Protein AF-A0A2E5IPC2-F1 (afdb_monomer_lite)

Foldseek 3Di:
DDLVVVVVVCVVDVVNVVLQVPEPAHPVVLLVAQWWKDWPSYIDRPVVLVVCQVVQAQAPPPRHRDDTDIGTDPVSNVNSVSVVVVVVVVVVVD

Structure (mmCIF, N/CA/C/O backbone):
data_AF-A0A2E5IPC2-F1
#
_entry.id   AF-A0A2E5IPC2-F1
#
loop_
_atom_site.group_PDB
_atom_site.id
_atom_site.type_symbol
_atom_site.label_atom_id
_atom_site.label_alt_id
_atom_site.label_comp_id
_atom_site.label_asym_id
_atom_site.label_entity_id
_atom_site.label_seq_id
_atom_site.pdbx_PDB_ins_code
_atom_site.Cartn_x
_atom_site.Cartn_y
_atom_site.Cartn_z
_atom_site.occupancy
_atom_site.B_iso_or_equiv
_atom_site.auth_seq_id
_atom_site.auth_comp_id
_atom_site.auth_asym_id
_atom_site.auth_atom_id
_atom_site.pdbx_PDB_model_num
ATOM 1 N N . GLN A 1 1 ? 13.752 -9.993 -21.666 1.00 44.72 1 GLN A N 1
ATOM 2 C CA . GLN A 1 1 ? 12.451 -9.304 -21.793 1.00 44.72 1 GLN A CA 1
ATOM 3 C C . GLN A 1 1 ? 12.699 -7.829 -21.550 1.00 44.72 1 GLN A C 1
ATOM 5 O O . GLN A 1 1 ? 13.320 -7.503 -20.546 1.00 44.72 1 GLN A O 1
ATOM 10 N N . ASP A 1 2 ? 12.309 -6.982 -22.501 1.00 40.72 2 ASP A N 1
ATOM 11 C CA . ASP A 1 2 ? 12.600 -5.547 -22.488 1.00 40.72 2 ASP A CA 1
ATOM 12 C C . ASP A 1 2 ? 11.806 -4.822 -21.385 1.00 40.72 2 ASP A C 1
ATOM 14 O O . ASP A 1 2 ? 10.572 -4.884 -21.391 1.00 40.72 2 ASP A O 1
ATOM 18 N N . PRO A 1 3 ? 12.459 -4.111 -20.452 1.00 44.59 3 PRO A N 1
ATOM 19 C CA . PRO A 1 3 ? 11.785 -3.397 -19.365 1.00 44.59 3 PRO A CA 1
ATOM 20 C C . PRO A 1 3 ? 10.872 -2.256 -19.860 1.00 44.59 3 PRO A C 1
ATOM 22 O O . PRO A 1 3 ? 9.905 -1.896 -19.190 1.00 44.59 3 PRO A O 1
ATOM 25 N N . ILE A 1 4 ? 11.111 -1.748 -21.075 1.00 44.88 4 ILE A N 1
ATOM 26 C CA . ILE A 1 4 ? 10.268 -0.745 -21.750 1.00 44.88 4 ILE A CA 1
ATOM 27 C C . ILE A 1 4 ? 8.868 -1.296 -22.061 1.00 44.88 4 ILE A C 1
ATOM 29 O O . ILE A 1 4 ? 7.888 -0.549 -22.039 1.00 44.88 4 ILE A O 1
ATOM 33 N N . ASN A 1 5 ? 8.749 -2.606 -22.289 1.00 44.50 5 ASN A N 1
ATOM 34 C CA . ASN A 1 5 ? 7.500 -3.212 -22.739 1.00 44.50 5 ASN A CA 1
ATOM 35 C C . ASN A 1 5 ? 6.440 -3.225 -21.622 1.00 44.50 5 ASN A C 1
ATOM 37 O O . ASN A 1 5 ? 5.267 -2.965 -21.869 1.00 44.50 5 ASN A O 1
ATOM 41 N N . VAL A 1 6 ? 6.854 -3.412 -20.363 1.00 48.09 6 VAL A N 1
ATOM 42 C CA . VAL A 1 6 ? 5.946 -3.421 -19.200 1.00 48.09 6 VAL A CA 1
ATOM 43 C C . VAL A 1 6 ? 5.313 -2.047 -18.976 1.00 48.09 6 VAL A C 1
ATOM 45 O O . VAL A 1 6 ? 4.100 -1.956 -18.802 1.00 48.09 6 VAL A O 1
ATOM 48 N N . MET A 1 7 ? 6.106 -0.972 -19.051 1.00 45.12 7 MET A N 1
ATOM 49 C CA . MET A 1 7 ? 5.598 0.394 -18.874 1.00 45.12 7 MET A CA 1
ATOM 50 C C . MET A 1 7 ? 4.630 0.772 -20.002 1.00 45.12 7 MET A C 1
ATOM 52 O O . MET A 1 7 ? 3.577 1.345 -19.739 1.00 45.12 7 MET A O 1
ATOM 56 N N . TYR A 1 8 ? 4.933 0.365 -21.240 1.00 43.62 8 TYR A N 1
ATOM 57 C CA . TYR A 1 8 ? 4.029 0.534 -22.381 1.00 43.62 8 TYR A CA 1
ATOM 58 C C . TYR A 1 8 ? 2.723 -0.251 -22.226 1.00 43.62 8 TYR A C 1
ATOM 60 O O . TYR A 1 8 ? 1.665 0.249 -22.598 1.00 43.62 8 TYR A O 1
ATOM 68 N N . THR A 1 9 ? 2.771 -1.446 -21.631 1.00 50.22 9 THR A N 1
ATOM 69 C CA . THR A 1 9 ? 1.566 -2.265 -21.439 1.00 50.22 9 THR A CA 1
ATOM 70 C C . THR A 1 9 ? 0.620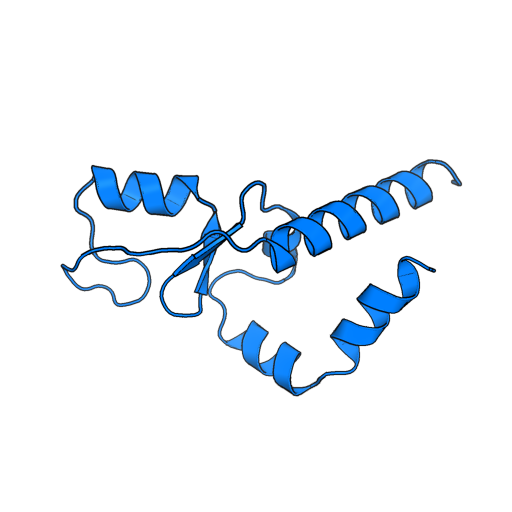 -1.618 -20.418 1.00 50.22 9 THR A C 1
ATOM 72 O O . THR A 1 9 ? -0.592 -1.660 -20.595 1.00 50.22 9 THR A O 1
ATOM 75 N N . LEU A 1 10 ? 1.147 -0.944 -19.387 1.00 50.22 10 LEU A N 1
ATOM 76 C CA . LEU A 1 10 ? 0.331 -0.256 -18.375 1.00 50.22 10 LEU A CA 1
ATOM 77 C C . LEU A 1 10 ? -0.474 0.919 -18.960 1.00 50.22 10 LEU A C 1
ATOM 79 O O . LEU A 1 10 ? -1.647 1.076 -18.626 1.00 50.22 10 LEU A O 1
ATOM 83 N N . TYR A 1 11 ? 0.119 1.697 -19.875 1.00 49.28 11 TYR A N 1
ATOM 84 C CA . TYR A 1 11 ? -0.570 2.790 -20.581 1.00 49.28 11 TYR A CA 1
ATOM 85 C C . TYR A 1 11 ? -1.620 2.301 -21.594 1.00 49.28 11 TYR A C 1
ATOM 87 O O . TYR A 1 11 ? -2.490 3.073 -21.989 1.00 49.28 11 TYR A O 1
ATOM 95 N N . GLN A 1 12 ? -1.570 1.030 -22.007 1.00 47.12 12 GLN A N 1
ATOM 96 C CA . GLN A 1 12 ? -2.519 0.441 -22.960 1.00 47.12 12 GLN A CA 1
ATOM 97 C C . GLN A 1 12 ? -3.802 -0.104 -22.321 1.00 47.12 12 GLN A C 1
ATOM 99 O O . GLN A 1 12 ? -4.677 -0.587 -23.039 1.00 47.12 12 GLN A O 1
ATOM 104 N N . PHE A 1 13 ? -3.966 0.002 -20.999 1.00 49.62 13 PHE A N 1
ATOM 105 C CA . PHE A 1 13 ? -5.204 -0.371 -20.315 1.00 49.62 13 PHE A CA 1
ATOM 106 C C . PHE A 1 13 ? -5.943 0.879 -19.805 1.00 49.62 13 PHE A C 1
ATOM 108 O O . PHE A 1 13 ? -5.716 1.297 -18.669 1.00 49.62 13 PHE A O 1
ATOM 115 N N . PRO A 1 14 ? -6.889 1.448 -20.583 1.00 46.94 14 PRO A N 1
ATOM 116 C CA . PRO A 1 14 ? -7.691 2.609 -20.176 1.00 46.94 14 PRO A CA 1
ATOM 117 C C . PRO A 1 14 ? -8.367 2.433 -18.809 1.00 46.94 14 PRO A C 1
ATOM 119 O O . PRO A 1 14 ? -8.407 3.355 -18.002 1.00 46.94 14 PRO A O 1
ATOM 122 N N . LYS A 1 15 ? -8.808 1.205 -18.502 1.00 48.09 15 LYS A N 1
ATOM 123 C CA . LYS A 1 15 ? -9.427 0.851 -17.213 1.00 48.09 15 LYS A CA 1
ATOM 124 C C . LYS A 1 15 ? -8.478 0.978 -16.020 1.00 48.09 15 LYS A C 1
ATOM 126 O O . LYS A 1 15 ? -8.932 1.184 -14.896 1.00 48.09 15 LYS A O 1
ATOM 131 N N . MET A 1 16 ? -7.171 0.829 -16.239 1.00 52.16 16 MET A N 1
ATOM 132 C CA . MET A 1 16 ? -6.197 1.064 -15.181 1.00 52.16 16 MET A CA 1
ATOM 133 C C . MET A 1 16 ? -6.046 2.557 -14.920 1.00 52.16 16 MET A C 1
ATOM 135 O O . MET A 1 16 ? -6.131 2.941 -13.763 1.00 52.16 16 MET A O 1
ATOM 139 N N . ILE A 1 17 ? -5.939 3.394 -15.960 1.00 50.62 17 ILE A N 1
ATOM 140 C CA . ILE A 1 17 ? -5.905 4.868 -15.844 1.00 50.62 17 ILE A CA 1
ATOM 141 C C . ILE A 1 17 ? -7.121 5.395 -15.060 1.00 50.62 17 ILE A C 1
ATOM 143 O O . ILE A 1 17 ? -6.950 6.157 -14.113 1.00 50.62 17 ILE A O 1
ATOM 147 N N . GLU A 1 18 ? -8.327 4.899 -15.345 1.00 49.69 18 GLU A N 1
ATOM 148 C CA . GLU A 1 18 ? -9.532 5.228 -14.558 1.00 49.69 18 GLU A CA 1
ATOM 149 C C . GLU A 1 18 ? -9.470 4.739 -13.098 1.00 49.69 18 GLU A C 1
ATOM 151 O O . GLU A 1 18 ? -10.065 5.337 -12.199 1.00 49.69 18 GLU A O 1
ATOM 156 N N . SER A 1 19 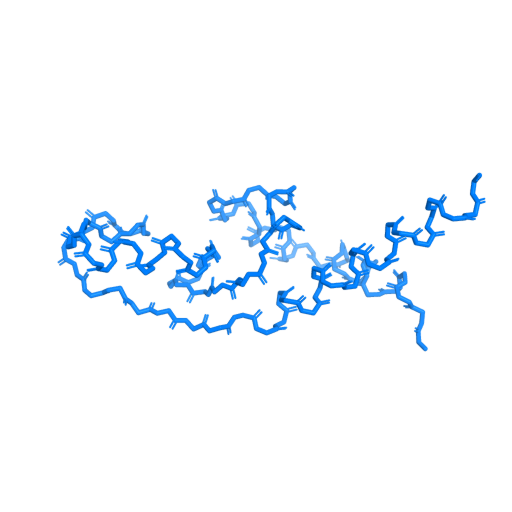? -8.755 3.642 -12.832 1.00 50.22 19 SER A N 1
ATOM 157 C CA . SER A 1 19 ? -8.511 3.165 -11.463 1.00 50.22 19 SER A CA 1
ATOM 158 C C . SER A 1 19 ? -7.500 4.059 -10.730 1.00 50.22 19 SER A C 1
ATOM 160 O O . SER A 1 19 ? -7.627 4.254 -9.521 1.00 50.22 19 SER A O 1
ATOM 162 N N . PHE A 1 20 ? -6.550 4.661 -11.458 1.00 50.97 20 PHE A N 1
ATOM 163 C CA . PHE A 1 20 ? -5.589 5.630 -10.925 1.00 50.97 20 PHE A CA 1
ATOM 164 C C . PHE A 1 20 ? -6.242 6.973 -10.568 1.00 50.97 20 PHE A C 1
ATOM 166 O O . PHE A 1 20 ? -5.893 7.537 -9.536 1.00 50.97 20 PHE A O 1
ATOM 173 N N . GLU A 1 21 ? -7.228 7.458 -11.335 1.00 44.00 21 GLU A N 1
ATOM 174 C CA . GLU A 1 21 ? -7.972 8.696 -11.008 1.00 44.00 21 GLU A CA 1
ATOM 175 C C . GLU A 1 21 ? -8.716 8.628 -9.662 1.00 44.00 21 GLU A C 1
ATOM 177 O O . GLU A 1 21 ? -8.981 9.654 -9.039 1.00 44.00 21 GLU A O 1
ATOM 182 N N . LYS A 1 22 ? -9.037 7.422 -9.176 1.00 46.12 22 LYS A N 1
ATOM 183 C CA . LYS A 1 22 ? -9.663 7.205 -7.858 1.00 46.12 22 LYS A CA 1
ATOM 184 C C . LYS A 1 22 ? -8.653 6.998 -6.729 1.00 46.12 22 LYS A C 1
ATOM 186 O O . LYS A 1 22 ? -9.058 6.822 -5.571 1.00 46.12 22 LYS A O 1
ATOM 191 N N . CYS A 1 23 ? -7.359 6.982 -7.039 1.00 47.94 23 CYS A N 1
ATOM 192 C CA . CYS A 1 23 ? -6.327 6.822 -6.033 1.00 47.94 23 CYS A CA 1
ATOM 193 C C . CYS A 1 23 ? -6.052 8.144 -5.310 1.00 47.94 23 CYS A C 1
ATOM 195 O O . CYS A 1 23 ? -6.086 9.213 -5.906 1.00 47.94 23 CYS A O 1
ATOM 197 N N . LEU A 1 24 ? -5.787 8.073 -4.002 1.00 46.41 24 LEU A N 1
ATOM 198 C CA . LEU A 1 24 ? -5.474 9.256 -3.183 1.00 46.41 24 LEU A CA 1
ATOM 199 C C . LEU A 1 24 ? -4.053 9.783 -3.398 1.00 46.41 24 LEU A C 1
ATOM 201 O O . LEU A 1 24 ? -3.717 10.833 -2.867 1.00 46.41 24 LEU A O 1
ATOM 205 N N . ILE A 1 25 ? -3.241 9.039 -4.142 1.00 51.84 25 ILE A N 1
ATOM 206 C CA . ILE A 1 25 ? -1.835 9.321 -4.384 1.00 51.84 25 ILE A CA 1
ATOM 207 C C . ILE A 1 25 ? -1.680 9.512 -5.894 1.00 51.84 25 ILE A C 1
ATOM 209 O O . ILE A 1 25 ? -2.140 8.673 -6.676 1.00 51.84 25 ILE A O 1
ATOM 213 N N . SER A 1 26 ? -1.063 10.615 -6.308 1.00 54.38 26 SER A N 1
ATOM 214 C CA . SER A 1 26 ? -0.784 10.906 -7.714 1.00 54.38 26 SER A CA 1
ATOM 215 C C . SER A 1 26 ? 0.198 9.888 -8.306 1.00 54.38 26 SER A C 1
ATOM 217 O O . SER A 1 26 ? 1.064 9.363 -7.611 1.00 54.38 26 SER A O 1
ATOM 219 N N . LEU A 1 27 ? 0.134 9.639 -9.620 1.00 56.88 27 LEU A N 1
ATOM 220 C CA . LEU A 1 27 ? 1.044 8.704 -10.309 1.00 56.88 27 LEU A CA 1
ATOM 221 C C . LEU A 1 27 ? 2.536 9.018 -10.054 1.00 56.88 27 LEU A C 1
ATOM 223 O O . LEU A 1 27 ? 3.380 8.130 -10.109 1.00 56.88 27 LEU A O 1
ATOM 227 N N . LYS A 1 28 ? 2.866 10.289 -9.785 1.00 50.97 28 LYS A N 1
ATOM 228 C CA . LYS A 1 28 ? 4.223 10.749 -9.468 1.00 50.97 28 LYS A CA 1
ATOM 229 C C . LYS A 1 28 ? 4.680 10.277 -8.084 1.00 50.97 28 LYS A C 1
ATOM 231 O O . LYS A 1 28 ? 5.799 9.795 -7.962 1.00 50.97 28 LYS A O 1
ATOM 236 N N . GLU A 1 29 ? 3.802 10.359 -7.092 1.00 59.22 29 GLU A N 1
ATOM 237 C CA . GLU A 1 29 ? 4.053 9.921 -5.714 1.00 59.22 29 GLU A CA 1
ATOM 238 C C . GLU A 1 29 ? 4.108 8.381 -5.603 1.00 59.22 29 GLU A C 1
ATOM 240 O O . GLU A 1 29 ? 4.803 7.849 -4.745 1.00 59.22 29 GLU A O 1
ATOM 245 N N . TRP A 1 30 ? 3.474 7.633 -6.520 1.00 65.94 30 TRP A N 1
ATOM 246 C CA . TRP A 1 30 ? 3.559 6.160 -6.540 1.00 65.94 30 TRP A CA 1
ATOM 247 C C . TRP A 1 30 ? 4.981 5.646 -6.768 1.00 65.94 30 TRP A C 1
ATOM 249 O O . TRP A 1 30 ? 5.392 4.678 -6.135 1.00 65.94 30 TRP A O 1
ATOM 259 N N . TYR A 1 31 ? 5.745 6.282 -7.661 1.00 64.50 31 TYR A N 1
ATOM 260 C CA . TYR A 1 31 ? 7.129 5.876 -7.940 1.00 64.50 31 TYR A CA 1
ATOM 261 C C . TYR A 1 31 ? 8.096 6.194 -6.791 1.00 64.50 31 TYR A C 1
ATOM 263 O O . TYR A 1 31 ? 9.247 5.746 -6.816 1.00 64.50 31 TYR A O 1
ATOM 271 N N . GLU A 1 32 ? 7.639 6.967 -5.807 1.00 72.00 32 GLU A N 1
ATOM 272 C CA . GLU A 1 32 ? 8.408 7.365 -4.631 1.00 72.00 32 GLU A CA 1
ATOM 273 C C . GLU A 1 32 ? 8.157 6.435 -3.434 1.00 72.00 32 GLU A C 1
ATOM 275 O O . GLU A 1 32 ? 8.977 6.421 -2.522 1.00 72.00 32 GLU A O 1
ATOM 280 N N . LEU A 1 33 ? 7.120 5.585 -3.477 1.00 78.88 33 LEU A N 1
ATOM 281 C CA . LEU A 1 33 ? 6.868 4.586 -2.434 1.00 78.88 33 LEU A CA 1
ATOM 282 C C . LEU A 1 33 ? 8.035 3.587 -2.320 1.00 78.88 33 LEU A C 1
ATOM 284 O O . LEU A 1 33 ? 8.619 3.136 -3.314 1.00 78.88 33 LEU A O 1
ATOM 288 N N . GLU A 1 34 ? 8.365 3.205 -1.091 1.00 86.00 34 GLU A N 1
ATOM 289 C CA . GLU A 1 34 ? 9.393 2.211 -0.777 1.00 86.00 34 GLU A CA 1
ATOM 290 C C . GLU A 1 34 ? 8.771 0.865 -0.404 1.00 86.00 34 GLU A C 1
ATOM 292 O O . GLU A 1 34 ? 9.210 -0.185 -0.891 1.00 86.00 34 GLU A O 1
ATOM 297 N N . ASN A 1 35 ? 7.714 0.882 0.413 1.00 90.62 35 ASN A N 1
ATOM 298 C CA . ASN A 1 35 ? 6.993 -0.314 0.840 1.00 90.62 35 ASN A CA 1
ATOM 299 C C . ASN A 1 35 ? 5.489 -0.142 0.592 1.00 90.62 35 ASN A C 1
ATOM 301 O O . ASN A 1 35 ? 4.705 0.027 1.529 1.00 90.62 35 ASN A O 1
ATOM 305 N N . PRO A 1 36 ? 5.063 -0.223 -0.682 1.00 90.44 36 PRO A N 1
ATOM 306 C CA . PRO A 1 36 ? 3.670 -0.023 -1.034 1.00 90.44 36 PRO A CA 1
ATOM 307 C C . PRO A 1 36 ? 2.778 -1.113 -0.431 1.00 90.44 36 PRO A C 1
ATOM 309 O O . PRO A 1 36 ? 3.054 -2.315 -0.528 1.00 90.44 36 PRO A O 1
ATOM 312 N N . VAL A 1 37 ? 1.664 -0.682 0.154 1.00 90.62 37 VAL A N 1
ATOM 313 C CA . VAL A 1 37 ? 0.598 -1.541 0.678 1.00 90.62 37 VAL A CA 1
ATOM 314 C C . VAL A 1 37 ? -0.751 -1.108 0.123 1.00 90.62 37 VAL A C 1
ATOM 316 O O . VAL A 1 37 ? -0.949 0.056 -0.222 1.00 90.62 37 VAL A O 1
ATOM 319 N N . ILE A 1 38 ? -1.703 -2.039 0.069 1.00 89.19 38 ILE A N 1
ATOM 320 C CA . ILE A 1 38 ? -3.076 -1.776 -0.357 1.00 89.19 38 ILE A CA 1
ATOM 321 C C . ILE A 1 38 ? -4.054 -1.920 0.813 1.00 89.19 38 ILE A C 1
ATOM 323 O O . ILE A 1 38 ? -4.086 -2.934 1.514 1.00 89.19 38 ILE A O 1
ATOM 327 N N . CYS A 1 39 ? -4.883 -0.898 1.015 1.00 89.38 39 CYS A N 1
ATOM 328 C CA . CYS A 1 39 ? -5.940 -0.843 2.021 1.00 89.38 39 CYS A CA 1
ATOM 329 C C . CYS A 1 39 ? -7.245 -0.383 1.362 1.00 89.38 39 CYS A C 1
ATOM 331 O O . CYS A 1 39 ? -7.307 0.705 0.791 1.00 89.38 39 CYS A O 1
ATOM 333 N N . LYS A 1 40 ? -8.295 -1.216 1.413 1.00 87.44 40 LYS A N 1
ATOM 334 C CA . LYS A 1 40 ? -9.616 -0.951 0.797 1.00 87.44 40 LYS A CA 1
ATOM 335 C C . LYS A 1 40 ? -9.535 -0.398 -0.643 1.00 87.44 40 LYS A C 1
ATOM 337 O O . LYS A 1 40 ? -10.251 0.535 -0.998 1.00 87.44 40 LYS A O 1
ATOM 342 N N . GLY A 1 41 ? -8.651 -0.973 -1.464 1.00 82.19 41 GLY A N 1
ATOM 343 C CA . GLY A 1 41 ? -8.474 -0.591 -2.871 1.00 82.19 41 GLY A CA 1
ATOM 344 C C . GLY A 1 41 ? -7.663 0.688 -3.103 1.00 82.19 41 GLY A C 1
ATOM 345 O O . GLY A 1 41 ? -7.629 1.176 -4.227 1.00 82.19 41 GLY A O 1
ATOM 346 N N . LYS A 1 42 ? -7.030 1.243 -2.064 1.00 83.38 42 LYS A N 1
ATOM 347 C CA . LYS A 1 42 ? -6.140 2.404 -2.159 1.00 83.38 42 LYS A CA 1
ATOM 348 C C . LYS A 1 42 ? -4.725 2.038 -1.730 1.00 83.38 42 LYS A C 1
ATOM 350 O O . LYS A 1 42 ? -4.556 1.236 -0.811 1.00 83.38 42 LYS A O 1
ATOM 355 N N . HIS A 1 43 ? -3.739 2.628 -2.395 1.00 84.88 43 HIS A N 1
ATOM 356 C CA . HIS A 1 43 ? -2.324 2.403 -2.114 1.00 84.88 43 HIS A CA 1
ATOM 357 C C . HIS A 1 43 ? -1.829 3.411 -1.078 1.00 84.88 43 HIS A C 1
ATOM 359 O O . HIS A 1 43 ? -2.321 4.538 -1.046 1.00 84.88 43 HIS A O 1
ATOM 365 N N . PHE A 1 44 ? -0.895 2.981 -0.237 1.00 86.38 44 PHE A N 1
ATOM 366 C CA . PHE A 1 44 ? -0.265 3.773 0.819 1.00 86.38 44 PHE A CA 1
ATOM 367 C C . PHE A 1 44 ? 1.186 3.334 1.002 1.00 86.38 44 PHE A C 1
ATOM 369 O O . PHE A 1 44 ? 1.546 2.214 0.623 1.00 86.38 44 PHE A O 1
ATOM 376 N N . GLU A 1 45 ? 1.990 4.176 1.647 1.00 90.88 45 GLU A N 1
ATOM 377 C CA . GLU A 1 45 ? 3.244 3.723 2.242 1.00 90.88 45 GLU A CA 1
ATOM 378 C C . GLU A 1 45 ? 2.933 2.945 3.528 1.00 90.88 45 GLU A C 1
ATOM 380 O O . GLU A 1 45 ? 2.050 3.316 4.312 1.00 90.88 45 GLU A O 1
ATOM 385 N N . LYS A 1 46 ? 3.641 1.838 3.769 1.00 92.31 46 LYS A N 1
ATOM 386 C CA . LYS A 1 46 ? 3.365 0.973 4.926 1.00 92.31 46 LYS A CA 1
ATOM 387 C C . LYS A 1 46 ? 3.445 1.742 6.247 1.00 92.31 46 LYS A C 1
ATOM 389 O O . LYS A 1 46 ? 2.618 1.535 7.139 1.00 92.31 46 LYS A O 1
ATOM 394 N N . GLU A 1 47 ? 4.420 2.638 6.361 1.00 91.06 47 GLU A N 1
ATOM 395 C CA . GLU A 1 47 ? 4.664 3.428 7.569 1.00 91.06 47 GLU A CA 1
ATOM 396 C C . GLU A 1 47 ? 3.497 4.362 7.917 1.00 91.06 47 GLU A C 1
ATOM 398 O O . GLU A 1 47 ? 3.176 4.535 9.095 1.00 91.06 47 GLU A O 1
ATOM 403 N N . GLU A 1 48 ? 2.800 4.901 6.913 1.00 89.38 48 GLU A N 1
ATOM 404 C CA . GLU A 1 48 ? 1.635 5.768 7.111 1.00 89.38 48 GLU A CA 1
ATOM 405 C C . GLU A 1 48 ? 0.489 5.004 7.782 1.00 89.38 48 GLU A C 1
ATOM 407 O O . GLU A 1 48 ? -0.102 5.472 8.763 1.00 89.38 48 GLU A O 1
ATOM 412 N N . LEU A 1 49 ? 0.192 3.794 7.294 1.00 90.31 49 LEU A N 1
ATOM 413 C CA . LEU A 1 49 ? -0.864 2.960 7.870 1.00 90.31 49 LEU A CA 1
ATOM 414 C C . LEU A 1 49 ? -0.471 2.402 9.240 1.00 90.31 49 LEU A C 1
ATOM 416 O O . LEU A 1 49 ? -1.326 2.309 10.124 1.00 90.31 49 LEU A O 1
ATOM 420 N N . ASP A 1 50 ? 0.805 2.072 9.447 1.00 92.25 50 ASP A N 1
ATOM 421 C CA . ASP A 1 50 ? 1.322 1.662 10.756 1.00 92.25 50 ASP A CA 1
ATOM 422 C C . ASP A 1 50 ? 1.218 2.786 11.791 1.00 92.25 50 ASP A C 1
ATOM 424 O O . ASP A 1 50 ? 0.829 2.542 12.937 1.00 92.25 50 ASP A O 1
ATOM 428 N N . SER A 1 51 ? 1.498 4.024 11.387 1.00 89.38 51 SER A N 1
ATOM 429 C CA . SER A 1 51 ? 1.297 5.211 12.217 1.00 89.38 51 SER A CA 1
ATOM 430 C C . SER A 1 51 ? -0.184 5.400 12.564 1.00 89.38 51 SER A C 1
ATOM 432 O O . SER A 1 51 ? -0.543 5.495 13.742 1.00 89.38 51 SER A O 1
ATOM 434 N N . CYS A 1 52 ? -1.078 5.331 11.571 1.00 88.25 52 CYS A N 1
ATOM 435 C CA . CYS A 1 52 ? -2.523 5.442 11.794 1.00 88.25 52 CYS A CA 1
ATOM 436 C C . CYS A 1 52 ? -3.049 4.385 12.782 1.00 88.25 52 CYS A C 1
ATOM 438 O O . CYS A 1 52 ? -3.810 4.705 13.702 1.00 88.25 52 CYS A O 1
ATOM 440 N N . LYS A 1 53 ? -2.587 3.132 12.651 1.00 88.38 53 LYS A N 1
ATOM 441 C CA . LYS A 1 53 ? -2.905 2.042 13.587 1.00 88.38 53 LYS A CA 1
ATOM 442 C C . LYS A 1 53 ? -2.474 2.369 15.016 1.00 88.38 53 LYS A C 1
ATOM 444 O O . LYS A 1 53 ? -3.262 2.201 15.946 1.00 88.38 53 LYS A O 1
ATOM 449 N N . LYS A 1 54 ? -1.239 2.848 15.199 1.00 88.81 54 LYS A N 1
ATOM 450 C CA . LYS A 1 54 ? -0.682 3.180 16.523 1.00 88.81 54 LYS A CA 1
ATOM 451 C C . LYS A 1 54 ? -1.431 4.329 17.197 1.00 88.81 54 LYS A C 1
ATOM 453 O O . LYS A 1 54 ? -1.683 4.269 18.399 1.00 88.81 54 LYS A O 1
ATOM 458 N N . HIS A 1 55 ? -1.828 5.344 16.434 1.00 86.75 55 HIS A N 1
ATOM 459 C CA . HIS A 1 55 ? -2.484 6.540 16.967 1.00 86.75 55 HIS A CA 1
ATOM 460 C C . HIS A 1 55 ? -4.002 6.399 17.175 1.00 86.75 55 HIS A C 1
ATOM 462 O O . HIS A 1 55 ? -4.635 7.358 17.616 1.00 86.75 55 HIS A O 1
ATOM 468 N N . LYS A 1 56 ? -4.600 5.225 16.899 1.00 79.00 56 LYS A N 1
ATOM 469 C CA . LYS A 1 56 ? -6.063 4.999 16.948 1.00 79.00 56 LYS A CA 1
ATOM 470 C C . LYS A 1 56 ? -6.841 6.086 16.184 1.00 79.00 56 LYS A C 1
ATOM 472 O O . LYS A 1 56 ? -7.895 6.544 16.638 1.00 79.00 56 LYS A O 1
ATOM 477 N N . SER A 1 57 ? -6.288 6.526 15.053 1.00 83.69 57 SER A N 1
ATOM 478 C CA . SER A 1 57 ? -6.888 7.556 14.208 1.00 83.69 57 SER A CA 1
ATOM 479 C C . SER A 1 57 ? -8.128 7.030 13.475 1.00 83.69 57 SER A C 1
ATOM 481 O O . SER A 1 57 ? -8.463 5.843 13.527 1.00 83.69 57 SER A O 1
ATOM 483 N N . LEU A 1 58 ? -8.855 7.932 12.809 1.00 91.31 58 LEU A N 1
ATOM 484 C CA . LEU A 1 58 ? -9.892 7.530 11.862 1.00 91.31 58 LEU A CA 1
ATOM 485 C C . LEU A 1 58 ? -9.246 6.790 10.686 1.00 91.31 58 LEU A C 1
ATOM 487 O O . LEU A 1 58 ? -8.152 7.136 10.245 1.00 91.31 58 LEU A O 1
ATOM 491 N N . HIS A 1 59 ? -9.942 5.781 10.168 1.00 92.31 59 HIS A N 1
ATOM 492 C CA . HIS A 1 59 ? -9.476 4.992 9.039 1.00 92.31 59 HIS A CA 1
ATOM 493 C C . HIS A 1 59 ? -9.234 5.914 7.827 1.00 92.31 59 HIS A C 1
ATOM 495 O O . HIS A 1 59 ? -10.169 6.587 7.389 1.00 92.31 59 HIS A O 1
ATOM 501 N N . PRO A 1 60 ? -8.035 5.914 7.216 1.00 88.25 60 PRO A N 1
ATOM 502 C CA . PRO A 1 60 ? -7.633 6.931 6.234 1.00 88.25 60 PRO A CA 1
ATOM 503 C C . PRO A 1 60 ? -8.462 6.905 4.941 1.00 88.25 60 PRO A C 1
ATOM 505 O O . PRO A 1 60 ? -8.615 7.917 4.269 1.00 88.25 60 PRO A O 1
ATOM 508 N N . VAL A 1 61 ? -9.046 5.751 4.593 1.00 88.31 61 VAL A N 1
ATOM 509 C CA . VAL A 1 61 ? -9.930 5.619 3.417 1.00 88.31 61 VAL A CA 1
ATOM 510 C C . VAL A 1 61 ? -11.384 6.024 3.685 1.00 88.31 61 VAL A C 1
ATOM 512 O O . VAL A 1 61 ? -12.017 6.613 2.813 1.00 88.31 61 VAL A O 1
ATOM 515 N N . THR A 1 62 ? -11.946 5.668 4.842 1.00 88.62 62 THR A N 1
ATOM 516 C CA . THR A 1 62 ? -13.393 5.774 5.114 1.00 88.62 62 THR A CA 1
ATOM 517 C C . THR A 1 62 ? -13.741 6.887 6.094 1.00 88.62 62 THR A C 1
ATOM 519 O O . THR A 1 62 ? -14.919 7.203 6.254 1.00 88.62 62 THR A O 1
ATOM 522 N N . ASN A 1 63 ? -12.733 7.456 6.759 1.00 90.94 63 ASN A N 1
ATOM 523 C CA . ASN A 1 63 ? -12.845 8.454 7.812 1.00 90.94 63 ASN A CA 1
ATOM 524 C C . ASN A 1 63 ? -13.724 8.014 9.005 1.00 90.94 63 ASN A C 1
ATOM 526 O O . ASN A 1 63 ? -14.379 8.831 9.650 1.00 90.94 63 ASN A O 1
ATOM 530 N N . LYS A 1 64 ? -13.770 6.707 9.301 1.00 93.12 64 LYS A N 1
ATOM 531 C CA . LYS A 1 64 ? -14.544 6.115 10.410 1.00 93.12 64 LYS A CA 1
ATOM 532 C C . LYS A 1 64 ? -13.622 5.467 11.443 1.00 93.12 64 LYS A C 1
ATOM 534 O O . LYS A 1 64 ? -12.504 5.081 11.118 1.00 93.12 64 LYS A O 1
ATOM 539 N N . LYS A 1 65 ? -14.085 5.319 12.691 1.00 92.19 65 LYS A N 1
ATOM 540 C CA . LYS A 1 65 ? -13.387 4.509 13.706 1.00 92.19 65 LYS A CA 1
ATOM 541 C C . LYS A 1 65 ? -13.615 3.026 13.413 1.00 92.19 65 LYS A C 1
ATOM 543 O O . LYS A 1 65 ? -14.639 2.475 13.799 1.00 92.19 65 LYS A O 1
ATOM 548 N N . GLU A 1 66 ? -12.675 2.404 12.719 1.00 91.94 66 GLU A N 1
ATOM 549 C CA . GLU A 1 66 ? -12.681 0.974 12.405 1.00 91.94 66 GLU A CA 1
ATOM 550 C C . GLU A 1 66 ? -11.244 0.448 12.299 1.00 91.94 66 GLU A C 1
ATOM 552 O O . GLU A 1 66 ? -10.291 1.228 12.236 1.00 91.94 66 GLU A O 1
ATOM 557 N N . GLU A 1 67 ? -11.088 -0.875 12.300 1.00 92.50 67 GLU A N 1
ATOM 558 C CA . GLU A 1 67 ? -9.783 -1.511 12.144 1.00 92.50 67 GLU A CA 1
ATOM 559 C C . GLU A 1 67 ? -9.190 -1.219 10.760 1.00 92.50 67 GLU A C 1
ATOM 561 O O . GLU A 1 67 ? -9.859 -1.331 9.731 1.00 92.50 67 GLU A O 1
ATOM 566 N N . ILE A 1 68 ? -7.908 -0.856 10.735 1.00 93.62 68 ILE A N 1
ATOM 567 C CA . ILE A 1 68 ? -7.151 -0.674 9.499 1.00 93.62 68 ILE A CA 1
ATOM 568 C C . ILE A 1 68 ? -6.519 -2.022 9.145 1.00 93.62 68 ILE A C 1
ATOM 570 O O . ILE A 1 68 ? -5.603 -2.476 9.823 1.00 93.62 68 ILE A O 1
ATOM 574 N N . VAL A 1 69 ? -6.966 -2.650 8.061 1.00 93.19 69 VAL A N 1
ATOM 575 C CA . VAL A 1 69 ? -6.357 -3.873 7.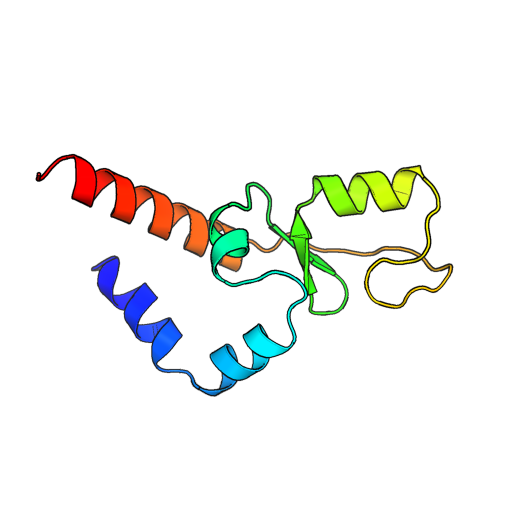511 1.00 93.19 69 VAL A CA 1
ATOM 576 C C . VAL A 1 69 ? -5.771 -3.548 6.143 1.00 93.19 69 VAL A C 1
ATOM 578 O O . VAL A 1 69 ? -6.416 -2.886 5.328 1.00 93.19 69 VAL A O 1
ATOM 581 N N . TYR A 1 70 ? -4.538 -3.982 5.896 1.00 93.81 70 TYR A N 1
ATOM 582 C CA . TYR A 1 70 ? -3.828 -3.737 4.646 1.00 93.81 70 TYR A CA 1
ATOM 583 C C . TYR A 1 70 ? -2.959 -4.941 4.277 1.00 93.81 70 TYR A C 1
ATOM 585 O O . TYR A 1 70 ? -2.617 -5.748 5.144 1.00 93.81 70 TYR A O 1
ATOM 593 N N . PHE A 1 71 ? -2.591 -5.037 3.001 1.00 92.94 71 PHE A N 1
ATOM 594 C CA . PHE A 1 71 ? -1.759 -6.110 2.455 1.00 92.94 71 PHE A CA 1
ATOM 595 C C . PHE A 1 71 ? -0.572 -5.531 1.691 1.00 92.94 71 PHE A C 1
ATOM 597 O O . PHE A 1 71 ? -0.675 -4.442 1.132 1.00 92.94 71 PHE A O 1
ATOM 604 N N . GLU A 1 72 ? 0.541 -6.257 1.648 1.00 92.62 72 GLU A N 1
ATOM 605 C CA . GLU A 1 72 ? 1.686 -5.880 0.817 1.00 92.62 72 GLU A CA 1
ATOM 606 C C . GLU A 1 72 ? 1.312 -5.875 -0.666 1.00 92.62 72 GLU A C 1
ATOM 608 O O . GLU A 1 72 ? 0.735 -6.837 -1.179 1.00 92.62 72 GLU A O 1
ATOM 613 N N . ASP A 1 73 ? 1.686 -4.809 -1.372 1.00 88.31 73 ASP A N 1
ATOM 614 C CA . ASP A 1 73 ? 1.475 -4.699 -2.810 1.00 88.31 73 ASP A CA 1
ATOM 615 C C . ASP A 1 73 ? 2.759 -5.050 -3.571 1.00 88.31 73 ASP A C 1
ATOM 617 O O . ASP A 1 73 ? 3.522 -4.205 -4.048 1.00 88.31 73 ASP A O 1
ATOM 621 N N . SER A 1 74 ? 3.022 -6.353 -3.665 1.00 84.69 74 SER A N 1
ATOM 622 C CA . SER A 1 74 ? 4.217 -6.871 -4.341 1.00 84.69 74 SER A CA 1
ATOM 623 C C . SER A 1 74 ? 4.272 -6.527 -5.836 1.00 84.69 74 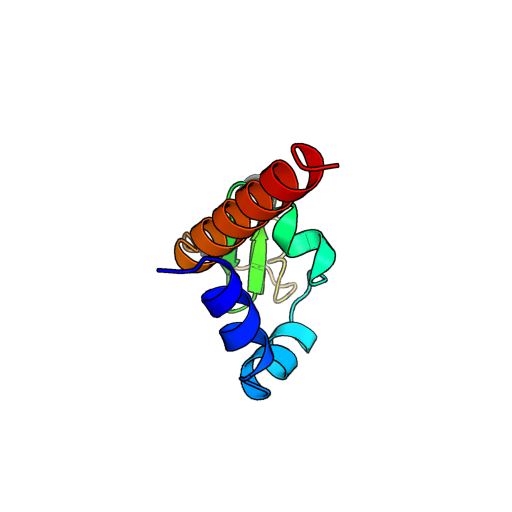SER A C 1
ATOM 625 O O . SER A 1 74 ? 5.365 -6.421 -6.402 1.00 84.69 74 SER A O 1
ATOM 627 N N . ALA A 1 75 ? 3.117 -6.344 -6.485 1.00 81.88 75 ALA A N 1
ATOM 628 C CA . ALA A 1 75 ? 3.041 -5.963 -7.891 1.00 81.88 75 ALA A CA 1
ATOM 629 C C . ALA A 1 75 ? 3.498 -4.513 -8.075 1.00 81.88 75 ALA A C 1
ATOM 631 O O . ALA A 1 75 ? 4.359 -4.244 -8.918 1.00 81.88 75 ALA A O 1
ATOM 632 N N . MET A 1 76 ? 3.002 -3.609 -7.227 1.00 82.81 76 MET A N 1
ATOM 633 C CA . MET A 1 76 ? 3.473 -2.230 -7.174 1.00 82.81 76 MET A CA 1
ATOM 634 C C . MET A 1 76 ? 4.971 -2.154 -6.904 1.00 82.81 76 MET A C 1
ATOM 636 O O . MET A 1 76 ? 5.696 -1.477 -7.630 1.00 82.81 76 MET A O 1
ATOM 640 N N . LYS A 1 77 ? 5.451 -2.875 -5.885 1.00 84.88 77 LYS A N 1
ATOM 641 C CA . LYS A 1 77 ? 6.862 -2.835 -5.487 1.00 84.88 77 LYS A CA 1
ATOM 642 C C . LYS A 1 77 ? 7.787 -3.166 -6.661 1.00 84.88 77 LYS A C 1
ATOM 644 O O . LYS A 1 77 ? 8.721 -2.420 -6.946 1.00 84.88 77 LYS A O 1
ATOM 649 N N . LYS A 1 78 ? 7.459 -4.212 -7.428 1.00 83.00 78 LYS A N 1
ATOM 650 C CA . LYS A 1 78 ? 8.194 -4.583 -8.650 1.00 83.00 78 LYS A CA 1
ATOM 651 C C . LYS A 1 78 ? 8.130 -3.508 -9.737 1.00 83.00 78 LYS A C 1
ATOM 6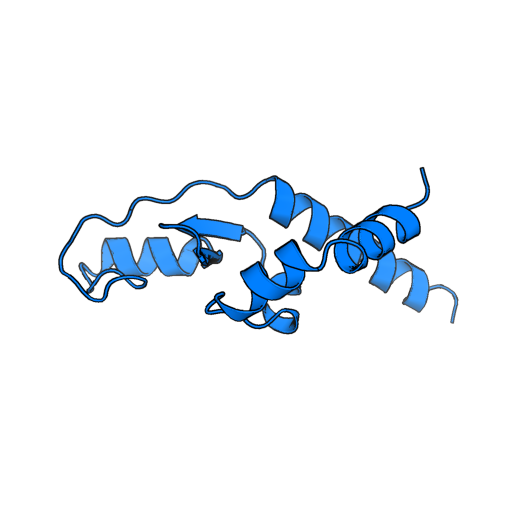53 O O . LYS A 1 78 ? 9.127 -3.283 -10.422 1.00 83.00 78 LYS A O 1
ATOM 658 N N . MET A 1 79 ? 6.980 -2.855 -9.915 1.00 81.56 79 MET A N 1
ATOM 659 C CA . MET A 1 79 ? 6.825 -1.768 -10.887 1.00 81.56 79 MET A CA 1
ATOM 660 C C . MET A 1 79 ? 7.720 -0.572 -10.533 1.00 81.56 79 MET A C 1
ATOM 662 O O . MET A 1 79 ? 8.414 -0.043 -11.403 1.00 81.56 79 MET A O 1
ATOM 666 N N . ILE A 1 80 ? 7.747 -0.185 -9.257 1.00 81.19 80 ILE A N 1
ATOM 667 C CA . ILE A 1 80 ? 8.581 0.910 -8.755 1.00 81.19 80 ILE A CA 1
ATOM 668 C C . ILE A 1 80 ? 10.066 0.579 -8.928 1.00 81.19 80 ILE A C 1
ATOM 670 O O . ILE A 1 80 ? 10.819 1.387 -9.470 1.00 81.19 80 ILE A O 1
ATOM 674 N N . GLU A 1 81 ? 10.492 -0.620 -8.522 1.00 84.25 81 GLU A N 1
ATOM 675 C CA . GLU A 1 81 ? 11.876 -1.080 -8.686 1.00 84.25 81 GLU A CA 1
ATOM 676 C C . GLU A 1 81 ? 12.319 -1.058 -10.154 1.00 84.25 81 GLU A C 1
ATOM 678 O O . GLU A 1 81 ? 13.428 -0.622 -10.471 1.00 84.25 81 GLU A O 1
ATOM 683 N N . LEU A 1 82 ? 11.449 -1.499 -11.066 1.00 80.50 82 LEU A N 1
ATOM 684 C CA . LEU A 1 82 ? 11.714 -1.454 -12.500 1.00 80.50 82 LEU A CA 1
ATOM 685 C C . LEU A 1 82 ? 11.879 -0.014 -12.998 1.00 80.50 82 LEU A C 1
ATOM 687 O O . LEU A 1 82 ? 12.816 0.273 -13.744 1.00 80.50 82 LEU A O 1
ATOM 691 N N . HIS A 1 83 ? 10.999 0.895 -12.571 1.00 77.31 83 HIS A N 1
ATOM 692 C CA . HIS A 1 83 ? 11.075 2.307 -12.939 1.00 77.31 83 HIS A CA 1
ATOM 693 C C . HIS A 1 83 ? 12.374 2.960 -12.444 1.00 77.31 83 HIS A C 1
ATOM 695 O O . HIS A 1 83 ? 13.025 3.675 -13.208 1.00 77.31 83 HIS A O 1
ATOM 701 N N . LYS A 1 84 ? 12.782 2.684 -11.197 1.00 80.44 84 LYS A N 1
ATOM 702 C CA . LYS A 1 84 ? 14.042 3.181 -10.616 1.00 80.44 84 LYS A CA 1
ATOM 703 C C . LYS A 1 84 ? 15.250 2.719 -11.444 1.00 80.44 84 LYS A C 1
ATOM 705 O O . LYS A 1 84 ? 16.022 3.558 -11.903 1.00 80.44 84 LYS A O 1
ATOM 710 N N . LYS A 1 85 ? 15.327 1.423 -11.778 1.00 81.44 85 LYS A N 1
ATOM 711 C CA . LYS A 1 85 ? 16.386 0.861 -12.644 1.00 81.44 85 LYS A CA 1
ATOM 712 C C . LYS A 1 85 ? 16.436 1.513 -14.027 1.00 81.44 85 LYS A C 1
ATOM 714 O O . LYS A 1 85 ? 17.509 1.837 -14.528 1.00 81.44 85 LYS A O 1
ATOM 719 N N . LEU A 1 86 ? 15.276 1.721 -14.652 1.00 75.25 86 LEU A N 1
ATOM 720 C CA . LEU A 1 86 ? 15.186 2.381 -15.957 1.00 75.25 86 LEU A CA 1
ATOM 721 C C . LEU A 1 86 ? 15.655 3.842 -15.909 1.00 75.25 86 LEU A C 1
ATOM 723 O O . LEU A 1 86 ? 16.244 4.327 -16.875 1.00 75.25 86 LEU A O 1
ATOM 727 N N . ARG A 1 87 ? 15.391 4.552 -14.804 1.00 74.38 87 ARG A N 1
ATOM 728 C CA . ARG A 1 87 ? 15.851 5.932 -14.600 1.00 74.38 87 ARG A CA 1
ATOM 729 C C . ARG A 1 87 ? 17.372 5.994 -14.462 1.00 74.38 87 ARG A C 1
ATOM 731 O O . ARG A 1 87 ? 17.994 6.814 -15.128 1.00 74.38 87 ARG A O 1
ATOM 738 N N . GLU A 1 88 ? 17.962 5.110 -13.663 1.00 78.12 88 GLU A N 1
ATOM 739 C CA . GLU A 1 88 ? 19.418 5.030 -13.464 1.00 78.12 88 GLU A CA 1
ATOM 740 C C . GLU A 1 88 ? 20.161 4.741 -14.776 1.00 78.12 88 GLU A C 1
ATOM 742 O O . GLU A 1 88 ? 21.116 5.437 -15.110 1.00 78.12 88 GLU A O 1
ATOM 747 N N . GLN A 1 89 ? 19.665 3.795 -15.582 1.00 71.00 89 GLN A N 1
ATOM 748 C CA . GLN A 1 89 ? 20.260 3.464 -16.884 1.00 71.00 89 GLN A CA 1
ATOM 749 C C . GLN A 1 89 ? 20.229 4.630 -17.882 1.00 71.00 89 GLN A C 1
ATOM 751 O O . GLN A 1 89 ? 21.149 4.776 -18.685 1.00 71.00 89 GLN A O 1
ATOM 756 N N . LYS A 1 90 ? 19.191 5.475 -17.841 1.00 65.00 90 LYS A N 1
ATOM 757 C CA . LYS A 1 90 ? 19.124 6.683 -18.678 1.00 65.00 90 LYS A CA 1
ATOM 758 C C . LYS A 1 90 ? 20.126 7.751 -18.244 1.00 65.00 90 LYS A C 1
ATOM 760 O O . LYS A 1 90 ? 20.636 8.455 -19.106 1.00 65.00 90 LYS A O 1
ATOM 765 N N . SER A 1 91 ? 20.423 7.852 -16.950 1.00 61.53 91 SER A N 1
ATOM 766 C CA . SER A 1 91 ? 21.411 8.803 -16.425 1.00 61.53 91 SER A CA 1
ATOM 767 C C . SER A 1 91 ? 22.863 8.377 -16.672 1.00 61.53 91 SER A C 1
ATOM 769 O O . SER A 1 91 ? 23.736 9.232 -16.679 1.00 61.53 91 SER A O 1
ATOM 771 N N . SER A 1 92 ? 23.142 7.083 -16.870 1.00 59.88 92 SER A N 1
ATOM 772 C CA . SER A 1 92 ? 24.498 6.577 -17.161 1.00 59.88 92 SER A CA 1
ATOM 773 C C . SER A 1 92 ? 24.889 6.612 -18.645 1.00 59.88 92 SER A C 1
ATOM 775 O O . SER A 1 92 ? 26.063 6.448 -18.959 1.00 59.88 92 SER A O 1
ATOM 777 N N . ASN A 1 93 ? 23.923 6.807 -19.546 1.00 54.44 93 ASN A N 1
ATOM 778 C CA . ASN A 1 93 ? 24.128 6.851 -21.000 1.00 54.44 93 ASN A CA 1
ATOM 779 C C . ASN A 1 93 ? 24.064 8.282 -21.578 1.00 54.44 93 ASN A C 1
ATOM 781 O O . ASN A 1 93 ? 23.917 8.436 -22.792 1.00 54.44 93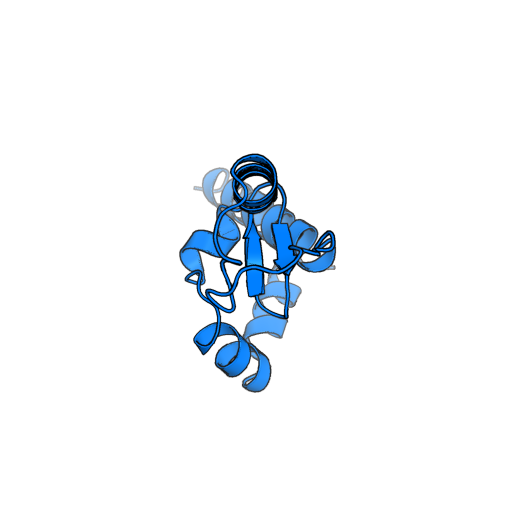 ASN A O 1
ATOM 785 N N . GLY A 1 94 ? 24.109 9.306 -20.719 1.00 46.31 94 GLY A N 1
ATOM 786 C CA . GLY A 1 94 ? 24.073 10.728 -21.076 1.00 46.31 94 GLY A CA 1
ATOM 787 C C . GLY A 1 94 ? 25.363 11.450 -20.726 1.00 46.31 94 GLY A C 1
ATOM 788 O O . GLY A 1 94 ? 26.035 11.013 -19.767 1.00 46.31 94 GLY A O 1
#

Secondary structure (DSSP, 8-state):
--HHHHHHHHHT-HHHHHHHHT-SS-HHHHTT-SSEEEETTEEEEHHHHHHHHHTTPPPTTT-SS-----EE-HHHHHHHHHHHHHHHHHHH--

Sequence (94 aa):
QDPINVMYTLYQFPKMIESFEKCLISLKEWYELENPVICKGKHFEKEELDSCKKHKSLHPVTNKKEEIVYFEDSAMKKMIELHKKLREQKSSNG

pLDDT: mean 72.72, std 18.32, range [40.72, 93.81]

Radius of gyration: 15.56 Å; chains: 1; bounding box: 39×20×40 Å